Protein AF-A0ABD1AUI4-F1 (afdb_monomer)

InterPro domains:
  IPR011400 Eukaryotic translation initiation factor 3 subunit B [PTHR14068] (1-87)
  IPR013979 Translation initiation factor, beta propellor-like domain [PF08662] (1-57)

Structure (mmCIF, N/CA/C/O backbone):
data_AF-A0ABD1AUI4-F1
#
_entry.id   AF-A0ABD1AUI4-F1
#
loop_
_atom_site.group_PDB
_atom_site.id
_atom_site.type_symbol
_atom_site.label_atom_id
_atom_site.label_alt_id
_atom_site.label_comp_id
_atom_site.label_asym_id
_atom_site.label_entity_id
_atom_site.label_seq_id
_atom_site.pdbx_PDB_ins_code
_atom_site.Cartn_x
_atom_site.Cartn_y
_atom_site.Cartn_z
_atom_site.occupancy
_atom_site.B_iso_or_equiv
_atom_site.auth_seq_id
_atom_site.auth_comp_id
_atom_site.auth_asym_id
_atom_site.auth_atom_id
_atom_site.pdbx_PDB_model_num
ATOM 1 N N . MET A 1 1 ? -0.752 -20.949 2.978 1.00 46.59 1 MET A N 1
ATOM 2 C CA . MET A 1 1 ? -0.454 -19.595 2.468 1.00 46.59 1 MET A CA 1
ATOM 3 C C . MET A 1 1 ? -0.371 -19.715 0.961 1.00 46.59 1 MET A C 1
ATOM 5 O O . MET A 1 1 ? 0.410 -20.535 0.502 1.00 46.59 1 MET A O 1
ATOM 9 N N . ALA A 1 2 ? -1.225 -19.024 0.205 1.00 49.72 2 ALA A N 1
ATOM 10 C CA . ALA A 1 2 ? -1.037 -18.950 -1.241 1.00 49.72 2 ALA A CA 1
ATOM 11 C C . ALA A 1 2 ? 0.124 -17.980 -1.483 1.00 49.72 2 ALA A C 1
ATOM 13 O O . ALA A 1 2 ? -0.008 -16.793 -1.194 1.00 49.72 2 ALA A O 1
ATOM 14 N N . THR A 1 3 ? 1.270 -18.498 -1.910 1.00 56.88 3 THR A N 1
ATOM 15 C CA . THR A 1 3 ? 2.398 -17.695 -2.385 1.00 56.88 3 THR A CA 1
ATOM 16 C C . THR A 1 3 ? 2.025 -17.201 -3.773 1.00 56.88 3 THR A C 1
ATOM 18 O O . THR A 1 3 ? 1.975 -17.978 -4.724 1.00 56.88 3 THR A O 1
ATOM 21 N N . VAL A 1 4 ? 1.620 -15.939 -3.863 1.00 67.38 4 VAL A N 1
ATOM 22 C CA . VAL A 1 4 ? 1.338 -15.286 -5.137 1.00 67.38 4 VAL A CA 1
ATOM 23 C C . VAL A 1 4 ? 2.419 -14.236 -5.315 1.00 67.38 4 VAL A C 1
ATOM 25 O O . VAL A 1 4 ? 2.530 -13.321 -4.502 1.00 67.38 4 VAL A O 1
ATOM 28 N N . ASP A 1 5 ? 3.214 -14.404 -6.362 1.00 78.38 5 ASP A N 1
ATOM 29 C CA . ASP A 1 5 ? 4.434 -13.638 -6.576 1.00 78.38 5 ASP A CA 1
ATOM 30 C C . ASP A 1 5 ? 4.222 -12.548 -7.634 1.00 78.38 5 ASP A C 1
ATOM 32 O O . ASP A 1 5 ? 3.474 -12.717 -8.600 1.00 78.38 5 ASP A O 1
ATOM 36 N N . ASN A 1 6 ? 4.905 -11.419 -7.459 1.00 80.31 6 ASN A N 1
ATOM 37 C CA . ASN A 1 6 ? 5.134 -10.437 -8.513 1.00 80.31 6 ASN A CA 1
ATOM 38 C C . ASN A 1 6 ? 6.637 -10.391 -8.768 1.00 80.31 6 ASN A C 1
ATOM 40 O O . ASN A 1 6 ? 7.397 -9.727 -8.059 1.00 80.31 6 ASN A O 1
ATOM 44 N N . PHE A 1 7 ? 7.047 -11.185 -9.752 1.00 79.00 7 PHE A N 1
ATOM 45 C CA . PHE A 1 7 ? 8.420 -11.225 -10.215 1.00 79.00 7 PHE A CA 1
ATOM 46 C C . PHE A 1 7 ? 8.769 -9.891 -10.875 1.00 79.00 7 PHE A C 1
ATOM 48 O O . PHE A 1 7 ? 7.963 -9.323 -11.604 1.00 79.00 7 PHE A O 1
ATOM 55 N N . MET A 1 8 ? 9.981 -9.402 -10.616 1.00 84.44 8 MET A N 1
ATOM 56 C CA . MET A 1 8 ? 10.490 -8.138 -11.159 1.00 84.44 8 MET A CA 1
ATOM 57 C C . MET A 1 8 ? 9.781 -6.867 -10.666 1.00 84.44 8 MET A C 1
ATOM 59 O O . MET A 1 8 ? 9.895 -5.831 -11.317 1.00 84.44 8 MET A O 1
ATOM 63 N N . ALA A 1 9 ? 9.090 -6.899 -9.520 1.00 88.56 9 ALA A N 1
ATOM 64 C CA . ALA A 1 9 ? 8.562 -5.682 -8.901 1.00 88.56 9 ALA A CA 1
ATOM 65 C C . ALA A 1 9 ? 9.683 -4.645 -8.691 1.00 88.56 9 ALA A C 1
ATOM 67 O O . ALA A 1 9 ? 10.649 -4.886 -7.969 1.00 88.56 9 ALA A O 1
ATOM 68 N N . THR A 1 10 ? 9.542 -3.483 -9.325 1.00 90.81 10 THR A N 1
ATOM 69 C CA . THR A 1 10 ? 10.495 -2.367 -9.253 1.00 90.81 10 THR A CA 1
ATOM 70 C C . THR A 1 10 ? 10.076 -1.339 -8.210 1.00 90.81 10 THR A C 1
ATOM 72 O O . THR A 1 10 ? 10.905 -0.577 -7.718 1.00 90.81 10 THR A O 1
ATOM 75 N N . TYR A 1 11 ? 8.788 -1.322 -7.858 1.00 92.62 11 TYR A N 1
ATOM 76 C CA . TYR A 1 11 ? 8.217 -0.382 -6.906 1.00 92.62 11 TYR A CA 1
ATOM 77 C C . TYR A 1 11 ? 7.210 -1.057 -5.974 1.00 92.62 11 TYR A C 1
ATOM 79 O O . TYR A 1 11 ? 6.467 -1.952 -6.386 1.00 92.62 11 TYR A O 1
ATOM 87 N N . ILE A 1 12 ? 7.168 -0.598 -4.723 1.00 94.62 12 ILE A N 1
ATOM 88 C CA . ILE A 1 12 ? 6.214 -1.032 -3.702 1.00 94.62 12 ILE A CA 1
ATOM 89 C C . ILE A 1 12 ? 5.719 0.178 -2.913 1.00 94.62 12 ILE A C 1
ATOM 91 O O . ILE A 1 12 ? 6.517 0.993 -2.453 1.00 94.62 12 ILE A O 1
ATOM 95 N N . GLU A 1 13 ? 4.403 0.291 -2.739 1.00 95.31 13 GLU A N 1
ATOM 96 C CA . GLU A 1 13 ? 3.800 1.407 -2.012 1.00 95.31 13 GLU A CA 1
ATOM 97 C C . GLU A 1 13 ? 2.531 0.981 -1.277 1.00 95.31 13 GLU A C 1
ATOM 99 O O . GLU A 1 13 ? 1.640 0.332 -1.836 1.00 95.31 13 GLU A O 1
ATOM 104 N N . TRP A 1 14 ? 2.428 1.383 -0.015 1.00 95.31 14 TRP A N 1
ATOM 105 C CA . TRP A 1 14 ? 1.224 1.203 0.786 1.00 95.31 14 TRP A CA 1
ATOM 106 C C . TRP A 1 14 ? 0.204 2.287 0.482 1.00 95.31 14 TRP A C 1
ATOM 108 O O . TRP A 1 14 ? 0.550 3.456 0.322 1.00 95.31 14 TRP A O 1
ATOM 118 N N . ASP A 1 15 ? -1.071 1.909 0.456 1.00 95.81 15 ASP A N 1
ATOM 119 C CA . ASP A 1 15 ? -2.125 2.907 0.373 1.00 95.81 15 ASP A CA 1
ATOM 120 C C . ASP A 1 15 ? -2.159 3.754 1.664 1.00 95.81 15 ASP A C 1
ATOM 122 O O . ASP A 1 15 ? -1.836 3.241 2.740 1.00 95.81 15 ASP A O 1
ATOM 126 N N . PRO A 1 16 ? -2.622 5.018 1.627 1.00 93.69 16 PRO A N 1
ATOM 127 C CA . PRO A 1 16 ? -2.661 5.888 2.808 1.00 93.69 16 PRO A CA 1
ATOM 128 C C . PRO A 1 16 ? -3.486 5.352 3.991 1.00 93.69 16 PRO A C 1
ATOM 130 O O . PRO A 1 16 ? -3.459 5.921 5.081 1.00 93.69 16 PRO A O 1
ATOM 133 N N . THR A 1 17 ? -4.294 4.305 3.781 1.00 91.00 17 THR A N 1
ATOM 134 C CA . THR A 1 17 ? -5.070 3.634 4.828 1.00 91.00 17 THR A CA 1
ATOM 135 C C . THR A 1 17 ? -4.366 2.418 5.439 1.00 91.00 17 THR A C 1
ATOM 137 O O . THR A 1 17 ? -4.820 1.949 6.482 1.00 91.00 17 THR A O 1
ATOM 140 N N . GLY A 1 18 ? -3.298 1.907 4.815 1.00 92.19 18 GLY A N 1
ATOM 141 C CA . GLY A 1 18 ? -2.566 0.707 5.229 1.00 92.19 18 GLY A CA 1
ATOM 142 C C . GLY A 1 18 ? -3.331 -0.609 5.037 1.00 92.19 18 GLY A C 1
ATOM 143 O O . GLY A 1 18 ? -2.968 -1.626 5.619 1.00 92.19 18 GLY A O 1
ATOM 144 N N . ARG A 1 19 ? -4.426 -0.615 4.269 1.00 92.88 19 ARG A N 1
ATOM 145 C CA . ARG A 1 19 ? -5.258 -1.811 4.024 1.00 92.88 19 ARG A CA 1
ATOM 146 C C . ARG A 1 19 ? -4.862 -2.552 2.753 1.00 92.88 19 ARG A C 1
ATOM 148 O O . ARG A 1 19 ? -5.214 -3.727 2.604 1.00 92.88 19 ARG A O 1
ATOM 155 N N . TYR A 1 20 ? -4.162 -1.869 1.860 1.00 96.31 20 TYR A N 1
ATOM 156 C CA . TYR A 1 20 ? -3.723 -2.358 0.572 1.00 96.31 20 TYR A CA 1
ATOM 157 C C . TYR A 1 20 ? -2.257 -2.004 0.349 1.00 96.31 20 TYR A C 1
ATOM 159 O O . TYR A 1 20 ? -1.777 -0.951 0.772 1.00 96.31 20 TYR A O 1
ATOM 167 N N . VAL A 1 21 ? -1.566 -2.874 -0.371 1.00 96.19 21 VAL A N 1
ATOM 168 C CA . VAL A 1 21 ? -0.224 -2.608 -0.883 1.00 96.19 21 VAL A CA 1
ATOM 169 C C . VAL A 1 21 ? -0.251 -2.776 -2.392 1.00 96.19 21 VAL A C 1
ATOM 171 O O . VAL A 1 21 ? -0.926 -3.667 -2.908 1.00 96.19 21 VAL A O 1
ATOM 174 N N . ALA A 1 22 ? 0.429 -1.888 -3.108 1.00 96.69 22 ALA A N 1
ATOM 175 C CA . ALA A 1 22 ? 0.650 -2.007 -4.537 1.00 96.69 22 ALA A CA 1
ATOM 176 C C . ALA A 1 22 ? 2.094 -2.417 -4.794 1.00 96.69 22 ALA A C 1
ATOM 178 O O . ALA A 1 22 ? 3.013 -1.881 -4.178 1.00 96.69 22 ALA A O 1
ATOM 179 N N . THR A 1 23 ? 2.287 -3.334 -5.734 1.00 96.06 23 THR A N 1
ATOM 180 C CA . THR A 1 23 ? 3.592 -3.589 -6.343 1.00 96.06 23 THR A CA 1
ATOM 181 C C . THR A 1 23 ? 3.502 -3.287 -7.829 1.00 96.06 23 THR A C 1
ATOM 183 O O . THR A 1 23 ? 2.505 -3.610 -8.478 1.00 96.06 23 THR A O 1
ATOM 186 N N . ALA A 1 24 ? 4.528 -2.651 -8.374 1.00 95.62 24 ALA A N 1
ATOM 187 C CA . ALA A 1 24 ? 4.553 -2.175 -9.747 1.00 95.62 24 ALA A CA 1
ATOM 188 C C . ALA A 1 24 ? 5.826 -2.631 -10.462 1.00 95.62 24 ALA A C 1
ATOM 190 O O . ALA A 1 24 ? 6.885 -2.733 -9.848 1.00 95.62 24 ALA A O 1
ATOM 191 N N . VAL A 1 25 ? 5.697 -2.889 -11.760 1.00 95.25 25 VAL A N 1
ATOM 192 C CA . VAL A 1 25 ? 6.792 -3.197 -12.681 1.00 95.25 25 VAL A CA 1
ATOM 193 C C . VAL A 1 25 ? 6.807 -2.087 -13.720 1.00 95.25 25 VAL A C 1
ATOM 195 O O . VAL A 1 25 ? 5.878 -1.977 -14.522 1.00 95.25 25 VAL A O 1
ATOM 198 N N . THR A 1 26 ? 7.820 -1.229 -13.675 1.00 94.06 26 THR A N 1
ATOM 199 C CA . THR A 1 26 ? 7.887 -0.022 -14.507 1.00 94.06 26 THR A CA 1
ATOM 200 C C . THR A 1 26 ? 8.731 -0.224 -15.763 1.00 94.06 26 THR A C 1
ATOM 202 O O . THR A 1 26 ? 9.822 -0.789 -15.702 1.00 94.06 26 THR A O 1
ATOM 205 N N . SER A 1 27 ? 8.273 0.332 -16.887 1.00 93.44 27 SER A N 1
ATOM 206 C CA . SER A 1 27 ? 8.954 0.288 -18.192 1.00 93.44 27 SER A CA 1
ATOM 207 C C . SER A 1 27 ? 10.307 0.998 -18.209 1.00 93.44 27 SER A C 1
ATOM 209 O O . SER A 1 27 ? 11.103 0.797 -19.114 1.00 93.44 27 SER A O 1
ATOM 211 N N . SER A 1 28 ? 10.579 1.841 -17.211 1.00 89.50 28 SER A N 1
ATOM 212 C CA . SER A 1 28 ? 11.881 2.485 -17.028 1.00 89.50 28 SER A CA 1
ATOM 213 C C . SER A 1 28 ? 12.983 1.525 -16.574 1.00 89.50 28 SER A C 1
ATOM 215 O O . SER A 1 28 ? 14.156 1.853 -16.720 1.00 89.50 28 SER A O 1
ATOM 217 N N . VAL A 1 29 ? 12.622 0.377 -15.992 1.00 88.12 29 VAL A N 1
ATOM 218 C CA . VAL A 1 29 ? 13.572 -0.577 -15.395 1.00 88.12 29 VAL A CA 1
ATOM 219 C C . VAL A 1 29 ? 13.445 -1.969 -16.020 1.00 88.12 29 VAL A C 1
ATOM 221 O O . VAL A 1 29 ? 14.439 -2.679 -16.113 1.00 88.12 29 VAL A O 1
ATOM 224 N N . GLN A 1 30 ? 12.244 -2.367 -16.448 1.00 87.75 30 GLN A N 1
ATOM 225 C CA . GLN A 1 30 ? 11.963 -3.674 -17.049 1.00 87.75 30 GLN A CA 1
ATOM 226 C C . GLN A 1 30 ? 11.283 -3.502 -18.406 1.00 87.75 30 GLN A C 1
ATOM 228 O O . GLN A 1 30 ? 10.373 -2.690 -18.534 1.00 87.75 30 GLN A O 1
ATOM 233 N N . GLU A 1 31 ? 11.665 -4.296 -19.403 1.00 85.00 31 GLU A N 1
ATOM 234 C CA . GLU A 1 31 ? 11.129 -4.175 -20.771 1.00 85.00 31 GLU A CA 1
ATOM 235 C C . GLU A 1 31 ? 9.777 -4.877 -20.967 1.00 85.00 31 GLU A C 1
ATOM 237 O O . GLU A 1 31 ? 9.024 -4.539 -21.877 1.00 85.00 31 GLU A O 1
ATOM 242 N N . MET A 1 32 ? 9.461 -5.862 -20.122 1.00 87.00 32 MET A N 1
ATOM 243 C CA . MET A 1 32 ? 8.284 -6.721 -20.265 1.00 87.00 32 MET A CA 1
ATOM 244 C C . MET A 1 32 ? 7.469 -6.790 -18.970 1.00 87.00 32 MET A C 1
ATOM 246 O O . MET A 1 32 ? 7.929 -6.401 -17.898 1.00 87.00 32 MET A O 1
ATOM 250 N N . GLU A 1 33 ? 6.229 -7.271 -19.089 1.00 88.00 33 GLU A N 1
ATOM 251 C CA . GLU A 1 33 ? 5.284 -7.476 -17.976 1.00 88.00 33 GLU A CA 1
ATOM 252 C C . GLU A 1 33 ? 5.029 -6.234 -17.106 1.00 88.00 33 GLU A C 1
ATOM 254 O O . GLU A 1 33 ? 4.712 -6.328 -15.917 1.00 88.00 33 GLU A O 1
ATOM 259 N N . ASN A 1 34 ? 5.129 -5.048 -17.707 1.00 93.81 34 ASN A N 1
ATOM 260 C CA . ASN A 1 34 ? 4.917 -3.805 -16.987 1.00 93.81 34 ASN A CA 1
ATOM 261 C C . ASN A 1 34 ? 3.459 -3.649 -16.532 1.00 93.81 34 ASN A C 1
ATOM 263 O O . ASN A 1 34 ? 2.521 -4.113 -17.185 1.00 93.81 34 ASN A O 1
ATOM 267 N N . GLY A 1 35 ? 3.263 -2.979 -15.399 1.00 95.06 35 GLY A N 1
ATOM 268 C CA . GLY A 1 35 ? 1.950 -2.791 -14.793 1.00 95.06 35 GLY A CA 1
ATOM 269 C C . GLY A 1 35 ? 1.997 -2.793 -13.271 1.00 95.06 35 GLY A C 1
ATOM 270 O O . GLY A 1 35 ? 3.031 -2.512 -12.666 1.00 95.06 35 GLY A O 1
ATOM 271 N N . PHE A 1 36 ? 0.868 -3.106 -12.636 1.00 95.75 36 PHE A N 1
ATOM 272 C CA . PHE A 1 36 ? 0.752 -3.105 -11.180 1.00 95.75 36 PHE A CA 1
ATOM 273 C C . PHE A 1 36 ? -0.208 -4.173 -10.648 1.00 95.75 36 PHE A C 1
ATOM 275 O O . PHE A 1 36 ? -1.117 -4.657 -11.329 1.00 95.75 36 PHE A O 1
ATOM 282 N N . TYR A 1 37 ? 0.018 -4.534 -9.391 1.00 96.06 37 TYR A N 1
ATOM 283 C CA . TYR A 1 37 ? -0.706 -5.542 -8.636 1.00 96.06 37 TYR A CA 1
ATOM 284 C C . TYR A 1 37 ? -1.125 -4.897 -7.323 1.00 96.06 37 TYR A C 1
ATOM 286 O O . TYR A 1 37 ? -0.319 -4.220 -6.689 1.00 96.06 37 TYR A O 1
ATOM 294 N N . ILE A 1 38 ? -2.376 -5.093 -6.918 1.00 96.25 38 ILE A N 1
ATOM 295 C CA . ILE A 1 38 ? -2.894 -4.626 -5.634 1.00 96.25 38 ILE A CA 1
ATOM 296 C C . ILE A 1 38 ? -3.193 -5.836 -4.774 1.00 96.25 38 ILE A C 1
ATOM 298 O O . ILE A 1 38 ? -3.965 -6.723 -5.149 1.00 96.25 38 ILE A O 1
ATOM 302 N N . TRP A 1 39 ? -2.628 -5.814 -3.584 1.00 95.00 39 TRP A N 1
ATOM 303 C CA . TRP A 1 39 ? -2.759 -6.840 -2.576 1.00 95.00 39 TRP A CA 1
ATOM 304 C C . TRP A 1 39 ? -3.539 -6.280 -1.397 1.00 95.00 39 TRP A C 1
ATOM 306 O O . TRP A 1 39 ? -3.445 -5.101 -1.059 1.00 95.00 39 TRP A O 1
ATOM 316 N N . SER A 1 40 ? -4.313 -7.136 -0.751 1.00 94.25 40 SER A N 1
ATOM 317 C CA . SER A 1 40 ? -4.861 -6.837 0.570 1.00 94.25 40 SER A CA 1
ATOM 318 C C . SER A 1 40 ? -3.787 -6.968 1.652 1.00 94.25 40 SER A C 1
ATOM 320 O O . SER A 1 40 ? -2.772 -7.634 1.452 1.00 94.25 40 SER A O 1
ATOM 322 N N . LEU A 1 41 ? -4.060 -6.416 2.835 1.00 89.81 41 LEU A N 1
ATOM 323 C CA . LEU A 1 41 ? -3.193 -6.511 4.015 1.00 89.81 41 LEU A CA 1
ATOM 324 C C . LEU A 1 41 ? -2.754 -7.945 4.372 1.00 89.81 41 LEU A C 1
ATOM 326 O O . LEU A 1 41 ? -1.685 -8.129 4.941 1.00 89.81 41 LEU A O 1
ATOM 330 N N . ASN A 1 42 ? -3.555 -8.968 4.055 1.00 89.56 42 ASN A N 1
ATOM 331 C CA . ASN A 1 42 ? -3.214 -10.366 4.343 1.00 89.56 42 ASN A CA 1
ATOM 332 C C . ASN A 1 42 ? -2.483 -11.084 3.190 1.00 89.56 42 ASN A C 1
ATOM 334 O O . ASN A 1 42 ? -2.344 -12.305 3.226 1.00 89.56 42 ASN A O 1
ATOM 338 N N . GLY A 1 43 ? -2.056 -10.347 2.160 1.00 88.38 43 GLY A N 1
ATOM 339 C CA . GLY A 1 43 ? -1.335 -10.880 1.005 1.00 88.38 43 GLY A CA 1
ATOM 340 C C . GLY A 1 43 ? -2.222 -11.453 -0.104 1.00 88.38 43 GLY A C 1
ATOM 341 O O . GLY A 1 43 ? -1.704 -11.899 -1.122 1.00 88.38 43 GLY A O 1
ATOM 342 N N . LYS A 1 44 ? -3.559 -11.432 0.021 1.00 91.69 44 LYS A N 1
ATOM 343 C CA . LYS A 1 44 ? -4.432 -11.843 -1.092 1.00 91.69 44 LYS A CA 1
ATOM 344 C C . LYS A 1 44 ? -4.328 -10.840 -2.243 1.00 91.69 44 LYS A C 1
ATOM 346 O O . LYS A 1 44 ? -4.612 -9.659 -2.033 1.00 91.69 44 LYS A O 1
ATOM 351 N N . LEU A 1 45 ? -4.007 -11.322 -3.446 1.00 93.44 45 LEU A N 1
ATOM 352 C CA . LEU A 1 45 ? -4.098 -10.548 -4.685 1.00 93.44 45 LEU A CA 1
ATOM 353 C C . LEU A 1 45 ? -5.557 -10.146 -4.936 1.00 93.44 45 LEU A C 1
ATOM 355 O O . LEU A 1 45 ? -6.441 -11.000 -5.018 1.00 93.44 45 LEU A O 1
ATOM 359 N N . LEU A 1 46 ? -5.807 -8.844 -5.026 1.00 94.06 46 LEU A N 1
ATOM 360 C CA . LEU A 1 46 ? -7.130 -8.278 -5.290 1.00 94.06 46 LEU A CA 1
ATOM 361 C C . LEU A 1 46 ? -7.274 -7.833 -6.739 1.00 94.06 46 LEU A C 1
ATOM 363 O O . LEU A 1 46 ? -8.352 -7.954 -7.314 1.00 94.06 46 LEU A O 1
ATOM 367 N N . TYR A 1 47 ? -6.201 -7.293 -7.311 1.00 94.44 47 TYR A N 1
ATOM 368 C CA . TYR A 1 47 ? -6.231 -6.716 -8.643 1.00 94.44 47 TYR A CA 1
ATOM 369 C C . TYR A 1 47 ? -4.876 -6.862 -9.327 1.00 94.44 47 TYR A C 1
ATOM 371 O O . TYR A 1 47 ? -3.838 -6.720 -8.685 1.00 94.44 47 TYR A O 1
ATOM 379 N N . ARG A 1 48 ? -4.890 -7.115 -10.634 1.00 94.19 48 ARG A N 1
ATOM 380 C CA . ARG A 1 48 ? -3.702 -7.167 -11.488 1.00 94.19 48 ARG A CA 1
ATOM 381 C C . ARG A 1 48 ? -4.031 -6.460 -12.790 1.00 94.19 48 ARG A C 1
ATOM 383 O O . ARG A 1 48 ? -5.052 -6.746 -13.409 1.00 94.19 48 ARG A O 1
ATOM 390 N N . THR A 1 49 ? -3.170 -5.550 -13.220 1.00 94.88 49 THR A N 1
ATOM 391 C CA . THR A 1 49 ? -3.275 -4.922 -14.537 1.00 94.88 49 THR A CA 1
ATOM 392 C C . THR A 1 49 ? -1.900 -4.807 -15.146 1.00 94.88 49 THR A C 1
ATOM 394 O O . THR A 1 49 ? -1.012 -4.178 -14.575 1.00 94.88 49 THR A O 1
ATOM 397 N N . LEU A 1 50 ? -1.759 -5.414 -16.318 1.00 94.19 50 LEU A N 1
ATOM 398 C CA . LEU A 1 50 ? -0.615 -5.205 -17.186 1.00 94.19 50 LEU A CA 1
ATOM 399 C C . LEU A 1 50 ? -0.905 -4.006 -18.083 1.00 94.19 50 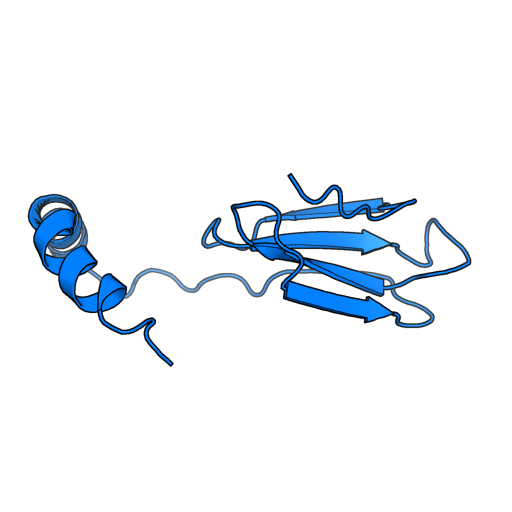LEU A C 1
ATOM 401 O O . LEU A 1 50 ? -2.033 -3.823 -18.545 1.00 94.19 50 LEU A O 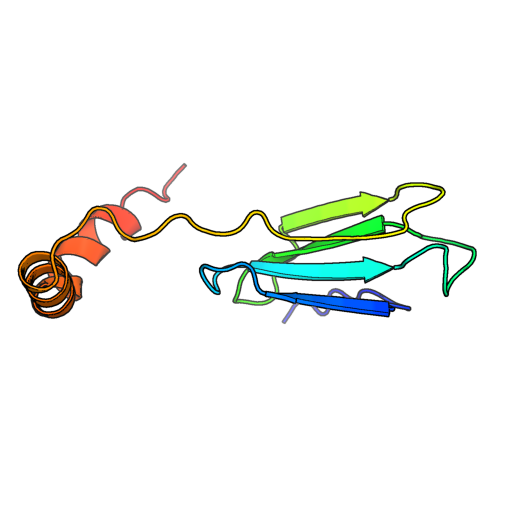1
ATOM 405 N N . LYS A 1 51 ? 0.105 -3.172 -18.287 1.00 92.31 51 LYS A N 1
ATOM 406 C CA . LYS A 1 51 ? 0.023 -1.980 -19.116 1.00 92.31 51 LYS A CA 1
ATOM 407 C C . LYS A 1 51 ? 1.373 -1.745 -19.773 1.00 92.31 51 LYS A C 1
ATOM 409 O O . LYS A 1 51 ? 2.379 -1.604 -19.086 1.00 92.31 51 LYS A O 1
ATOM 414 N N . GLU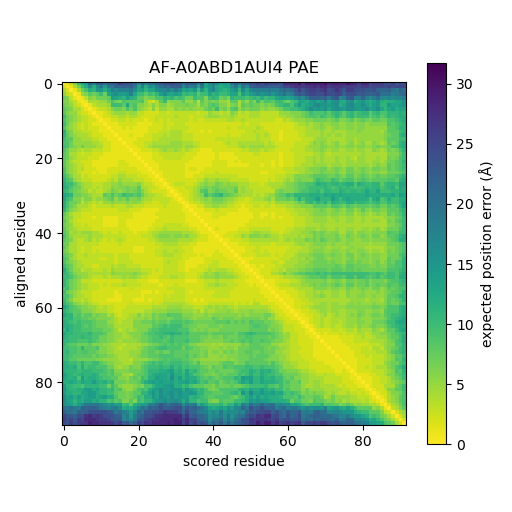 A 1 52 ? 1.374 -1.678 -21.098 1.00 90.38 52 GLU A N 1
ATOM 415 C CA . GLU A 1 52 ? 2.551 -1.272 -21.862 1.00 90.38 52 GLU A CA 1
ATOM 416 C C . GLU A 1 52 ? 2.942 0.166 -21.512 1.00 90.38 52 GLU A C 1
ATOM 418 O O . GLU A 1 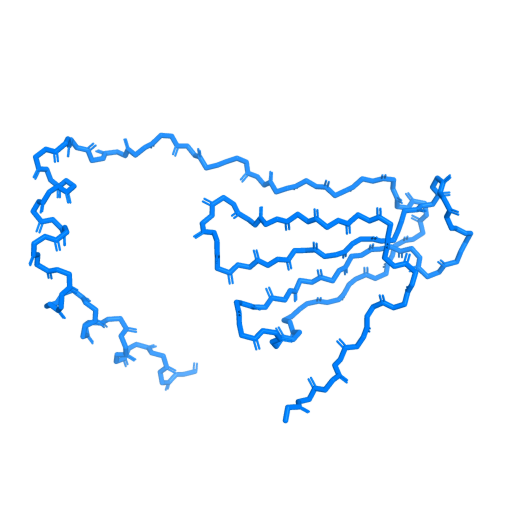52 ? 2.073 1.001 -21.240 1.00 90.38 52 GLU A O 1
ATOM 423 N N . GLN A 1 53 ? 4.247 0.452 -21.518 1.00 90.50 53 GLN A N 1
ATOM 424 C CA . GLN A 1 53 ? 4.778 1.783 -21.204 1.00 90.50 53 GLN A CA 1
ATOM 425 C C . GLN A 1 53 ? 4.244 2.319 -19.859 1.00 90.50 53 GLN A C 1
ATOM 427 O O . GLN A 1 53 ? 3.780 3.455 -19.732 1.00 90.50 53 GLN A O 1
ATOM 432 N N . PHE A 1 54 ? 4.252 1.469 -18.832 1.00 94.06 54 PHE A N 1
ATOM 433 C CA . PHE A 1 54 ? 3.836 1.825 -17.483 1.00 94.06 54 PHE A CA 1
ATOM 434 C C . PHE A 1 54 ? 5.006 2.436 -16.710 1.00 94.06 54 P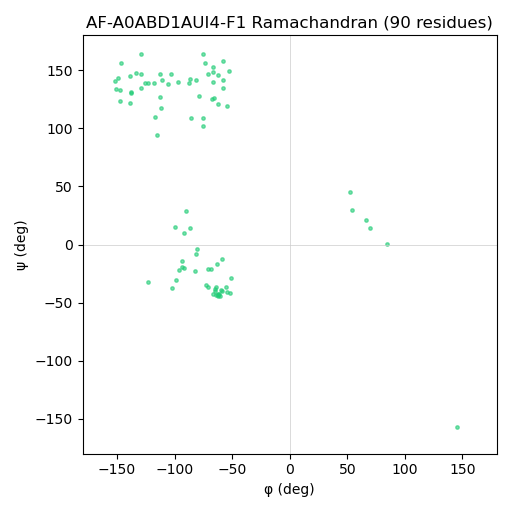HE A C 1
ATOM 436 O O . PHE A 1 54 ? 5.943 1.742 -16.333 1.00 94.06 54 PHE A O 1
ATOM 443 N N . PHE A 1 55 ? 4.956 3.740 -16.448 1.00 93.62 55 PHE A N 1
ATOM 444 C CA . PHE A 1 55 ? 6.084 4.455 -15.837 1.00 93.62 55 PHE A CA 1
ATOM 445 C C . PHE A 1 55 ? 5.950 4.683 -14.334 1.00 93.62 55 PHE A C 1
ATOM 447 O O . PHE A 1 55 ? 6.962 4.749 -13.643 1.00 93.62 55 PHE A O 1
ATOM 454 N N . GLN A 1 56 ? 4.726 4.823 -13.823 1.00 93.81 56 GLN A N 1
ATOM 455 C CA . GLN A 1 56 ? 4.511 5.225 -12.439 1.00 93.81 56 GLN A CA 1
ATOM 456 C C . GLN A 1 56 ? 3.202 4.675 -11.878 1.00 93.81 56 GLN A C 1
ATOM 458 O O . GLN A 1 56 ? 2.159 4.690 -12.535 1.00 93.81 56 GLN A O 1
ATOM 463 N N . PHE A 1 57 ? 3.275 4.264 -10.616 1.00 94.88 57 PH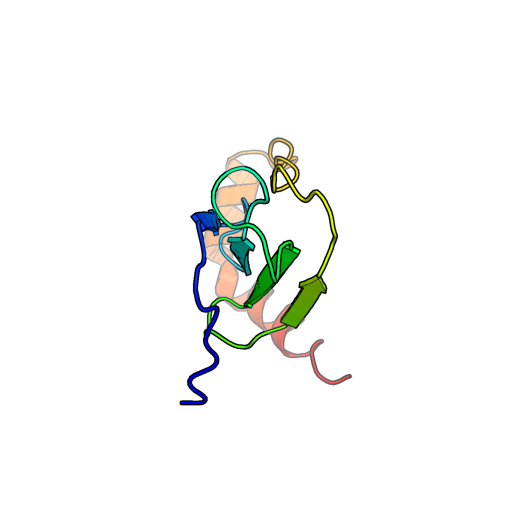E A N 1
ATOM 464 C CA . PHE A 1 57 ? 2.133 4.055 -9.742 1.00 94.88 57 PHE A CA 1
ATOM 465 C C . PHE A 1 57 ? 2.141 5.132 -8.651 1.00 94.88 57 PHE A C 1
ATOM 467 O O . PHE A 1 57 ? 3.211 5.488 -8.164 1.00 94.88 57 PHE A O 1
ATOM 474 N N . ALA A 1 58 ? 0.970 5.640 -8.272 1.00 95.88 58 ALA A N 1
ATOM 475 C CA . ALA A 1 58 ? 0.818 6.461 -7.077 1.00 95.88 58 ALA A CA 1
ATOM 476 C C . ALA A 1 58 ? -0.589 6.287 -6.509 1.00 95.88 58 ALA A 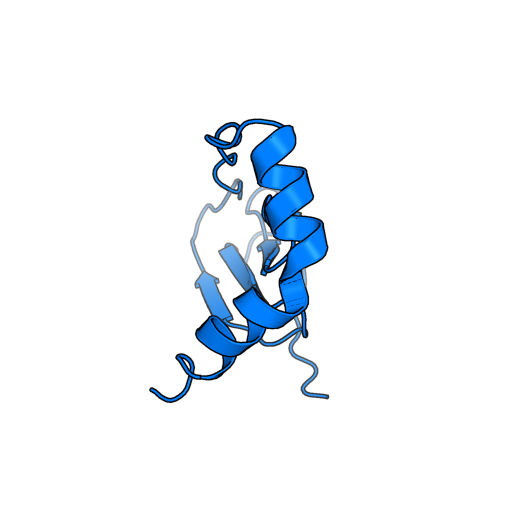C 1
ATOM 478 O O . ALA A 1 58 ? -1.585 6.352 -7.242 1.00 95.88 58 ALA A O 1
ATOM 479 N N . TRP A 1 59 ? -0.683 6.101 -5.196 1.00 95.88 59 TRP A N 1
ATOM 480 C CA . TRP A 1 59 ? -1.972 6.139 -4.520 1.00 95.88 59 TRP A CA 1
ATOM 481 C C . TRP A 1 59 ? -2.523 7.562 -4.476 1.00 95.88 59 TRP A C 1
ATOM 483 O O . TRP A 1 59 ? -1.792 8.542 -4.329 1.00 95.88 59 TRP A O 1
ATOM 493 N N . ARG A 1 60 ? -3.851 7.692 -4.545 1.00 95.50 60 ARG A N 1
ATOM 494 C CA . ARG A 1 60 ? -4.482 8.990 -4.307 1.00 95.50 60 ARG A CA 1
ATOM 495 C C . ARG A 1 60 ? -4.255 9.391 -2.841 1.00 95.50 60 ARG A C 1
ATOM 497 O O . ARG A 1 60 ? -4.649 8.614 -1.967 1.00 95.50 60 ARG A O 1
ATOM 504 N N . PRO A 1 61 ? -3.697 10.581 -2.551 1.00 93.19 61 PRO A N 1
ATOM 505 C CA . PRO A 1 61 ? -3.543 11.044 -1.178 1.00 93.19 61 PRO A CA 1
ATOM 506 C C . PRO A 1 61 ? -4.895 11.099 -0.469 1.00 93.19 61 PRO A C 1
ATOM 508 O O . PRO A 1 61 ? -5.910 11.480 -1.063 1.00 93.19 61 PRO A O 1
ATOM 511 N N . ARG A 1 62 ? -4.922 10.719 0.810 1.00 91.75 62 ARG A N 1
ATOM 512 C CA . ARG A 1 62 ? -6.136 10.827 1.618 1.00 91.75 62 ARG A CA 1
ATOM 513 C C . ARG A 1 62 ? -6.297 12.288 2.071 1.00 91.75 62 ARG A C 1
ATOM 515 O O . ARG A 1 62 ? -5.357 12.822 2.656 1.00 91.75 62 ARG A O 1
ATOM 522 N N . PRO A 1 63 ? -7.459 12.927 1.845 1.00 90.81 63 PRO A N 1
ATOM 523 C CA . PRO A 1 63 ? -7.747 14.238 2.415 1.00 90.81 63 PRO A CA 1
ATOM 524 C C . PRO A 1 63 ? -7.655 14.226 3.949 1.00 90.81 63 PRO A C 1
ATOM 526 O O . PRO A 1 63 ? -7.829 13.161 4.554 1.00 90.81 63 PRO A O 1
ATOM 529 N N . PRO A 1 64 ? -7.440 15.392 4.584 1.00 90.06 64 PRO A N 1
ATOM 530 C CA . PRO A 1 64 ? -7.507 15.519 6.033 1.00 90.06 64 PRO A CA 1
ATOM 531 C C . PRO A 1 64 ? -8.821 14.974 6.599 1.00 90.06 64 PRO A C 1
ATOM 533 O O . PRO A 1 64 ? -9.867 15.012 5.942 1.00 90.06 64 PRO A O 1
ATOM 536 N N . SER A 1 65 ? -8.756 14.465 7.827 1.00 88.31 65 SER A N 1
ATOM 537 C CA . SER A 1 65 ? -9.936 13.991 8.545 1.00 88.31 65 SER A CA 1
ATOM 538 C C . SER A 1 65 ? -10.961 15.116 8.677 1.00 88.31 65 SER A C 1
ATOM 540 O O . SER A 1 65 ? -10.623 16.246 9.018 1.00 88.31 65 SER A O 1
ATOM 542 N N . LEU A 1 66 ? -12.229 14.799 8.411 1.00 91.38 66 LEU A N 1
ATOM 543 C CA . LEU A 1 66 ? -13.347 15.712 8.675 1.00 91.38 66 LEU A CA 1
ATOM 544 C C . LEU A 1 66 ? -13.769 15.688 10.155 1.00 91.38 66 LEU A C 1
ATOM 546 O O . LEU A 1 66 ? -14.702 16.390 10.546 1.00 91.38 66 LEU A O 1
ATOM 550 N N . LEU A 1 67 ? -13.151 14.823 10.963 1.00 92.31 67 LEU A N 1
ATOM 551 C CA . LEU A 1 67 ? -13.444 14.691 12.381 1.00 92.31 67 LEU A CA 1
ATOM 552 C C . LEU A 1 67 ? -12.604 15.686 13.179 1.00 92.31 67 LEU A C 1
ATOM 554 O O . LEU A 1 67 ? -11.444 15.933 12.871 1.00 92.31 67 LEU A O 1
ATOM 558 N N . SER A 1 68 ? -13.204 16.246 14.228 1.00 94.62 68 SER A N 1
ATOM 559 C CA . SER A 1 68 ? -12.445 16.934 15.267 1.00 94.62 68 SER A CA 1
ATOM 560 C C . SER A 1 68 ? -11.713 15.914 16.138 1.00 94.62 68 SER A C 1
ATOM 562 O O . SER A 1 68 ? -12.180 14.784 16.287 1.00 94.62 68 SER A O 1
ATOM 564 N N . GLU A 1 69 ? -10.632 16.333 16.793 1.00 93.44 69 GLU A N 1
ATOM 565 C CA . GLU A 1 69 ? -9.833 15.479 17.689 1.00 93.44 69 GLU A CA 1
ATOM 566 C C . GLU A 1 69 ? -10.694 14.763 18.744 1.00 93.44 69 GLU A C 1
ATOM 568 O O . GLU A 1 69 ? -10.576 13.557 18.948 1.00 93.44 69 GLU A O 1
ATOM 573 N N . GLN A 1 70 ? -11.665 15.469 19.335 1.00 94.25 70 GLN A N 1
ATOM 574 C CA . GLN A 1 70 ? -12.606 14.892 20.305 1.00 94.25 70 GLN A CA 1
ATOM 575 C C . GLN A 1 70 ? -13.413 13.719 19.727 1.00 94.25 70 GLN A C 1
ATOM 577 O O . GLN A 1 70 ? -13.635 12.716 20.405 1.00 94.25 70 GLN A O 1
ATOM 582 N N . LYS A 1 71 ? -13.850 13.830 18.465 1.00 92.81 71 LYS A N 1
ATOM 583 C CA . LYS A 1 71 ? -14.588 12.759 17.783 1.00 92.81 71 LYS A CA 1
ATOM 584 C C . LYS A 1 71 ? -13.670 11.597 17.426 1.00 92.81 71 LYS A C 1
ATOM 586 O O . LYS A 1 71 ? -14.103 10.450 17.483 1.00 92.81 71 LYS A O 1
ATOM 591 N N . GLU A 1 72 ? -12.418 11.868 17.071 1.00 92.19 72 GLU A N 1
ATOM 592 C CA . GLU A 1 72 ? -11.430 10.817 16.816 1.00 92.19 72 GLU A CA 1
ATOM 593 C C . GLU A 1 72 ? -11.141 10.005 18.084 1.00 92.19 72 GLU A C 1
ATOM 595 O O . GLU A 1 72 ? -11.168 8.772 18.041 1.00 92.19 72 GLU A O 1
ATOM 600 N N . GLU A 1 73 ? -10.982 10.667 19.234 1.00 93.62 73 GLU A N 1
ATOM 601 C CA . GLU A 1 73 ? -10.842 9.990 20.525 1.00 93.62 73 GLU A CA 1
ATOM 602 C C . GLU A 1 73 ? -12.078 9.166 20.898 1.00 93.62 73 GLU A C 1
ATOM 604 O 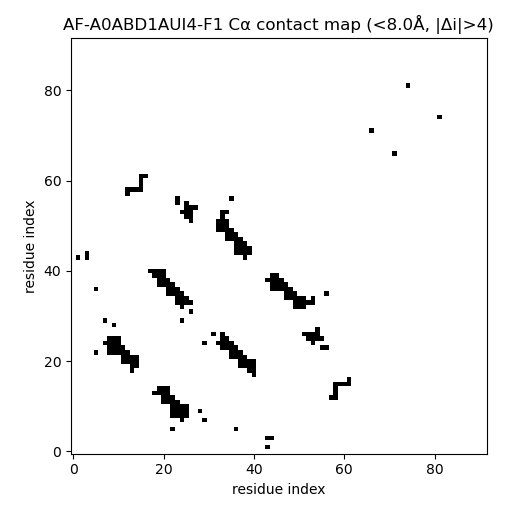O . GLU A 1 73 ? -11.956 8.041 21.391 1.00 93.62 73 GLU A O 1
ATOM 609 N N . GLU A 1 74 ? -13.279 9.703 20.675 1.00 93.94 74 GLU A N 1
ATOM 610 C CA . GLU A 1 74 ? -14.524 8.982 20.939 1.00 93.94 74 GLU A CA 1
ATOM 611 C C . GLU A 1 74 ? -14.624 7.712 20.080 1.00 93.94 74 GLU A C 1
ATOM 613 O O . GLU A 1 74 ? -14.995 6.643 20.581 1.00 93.94 74 GLU A O 1
ATOM 618 N N . VAL A 1 75 ? -14.260 7.806 18.796 1.00 91.44 75 VAL A N 1
ATOM 619 C CA . VAL A 1 75 ? -14.211 6.659 17.881 1.00 91.44 75 VAL A CA 1
ATOM 620 C C . VAL A 1 75 ? -13.184 5.633 18.352 1.00 91.44 75 VAL A C 1
ATOM 622 O O . VAL A 1 75 ? -13.497 4.442 18.372 1.00 91.44 75 VAL A O 1
ATOM 625 N N . ALA A 1 76 ? -12.000 6.071 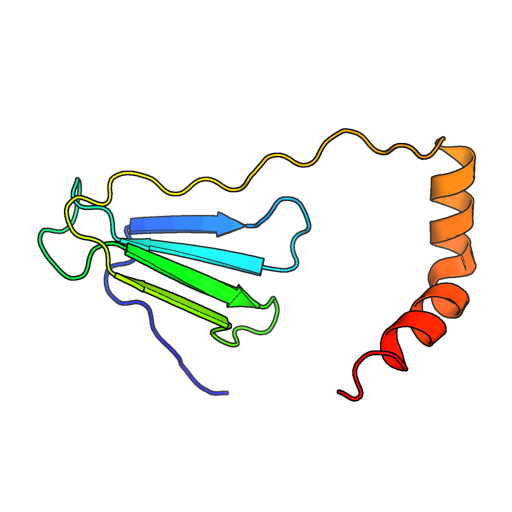18.785 1.00 90.44 76 ALA A N 1
ATOM 626 C CA . ALA A 1 76 ? -10.963 5.184 19.304 1.00 90.44 76 ALA A CA 1
ATOM 627 C C . ALA A 1 76 ? -11.422 4.437 20.571 1.00 90.44 76 ALA A C 1
ATOM 629 O O . ALA A 1 76 ? -11.267 3.217 20.658 1.00 90.44 76 ALA A O 1
ATOM 630 N N . LYS A 1 77 ? -12.065 5.134 21.521 1.00 94.69 77 LYS A N 1
ATOM 631 C CA . LYS A 1 77 ? -12.600 4.536 22.762 1.00 94.69 77 LYS A CA 1
ATOM 632 C C . LYS A 1 77 ? -13.713 3.522 22.484 1.00 94.69 77 LYS A C 1
ATOM 634 O O . LYS A 1 77 ? -13.785 2.483 23.135 1.00 94.69 77 LYS A O 1
ATOM 639 N N . ASN A 1 78 ? -14.553 3.789 21.485 1.00 93.00 78 ASN A N 1
ATOM 640 C CA . ASN A 1 78 ? -15.715 2.963 21.148 1.00 93.00 78 ASN A CA 1
ATOM 641 C C . ASN A 1 78 ? -15.479 2.007 19.963 1.00 93.00 78 ASN A C 1
ATOM 643 O O . ASN A 1 78 ? -16.435 1.449 19.415 1.00 93.00 78 ASN A O 1
ATOM 647 N N . LEU A 1 79 ? -14.222 1.779 19.566 1.00 89.00 79 LEU A N 1
ATOM 648 C CA . LEU A 1 79 ? -13.876 1.051 18.343 1.00 89.00 79 LEU A CA 1
ATOM 649 C C . LEU A 1 79 ? -14.497 -0.354 18.271 1.00 89.00 79 LEU A C 1
ATOM 651 O O . LEU A 1 79 ? -14.937 -0.766 17.200 1.00 89.00 79 LEU A O 1
ATOM 655 N N . LYS A 1 80 ? -14.594 -1.067 19.404 1.00 86.81 80 LYS A N 1
ATOM 656 C CA . LYS A 1 80 ? -15.224 -2.401 19.481 1.00 86.81 80 LYS A CA 1
ATOM 657 C C . LYS A 1 80 ? -16.699 -2.379 19.067 1.00 86.81 80 LYS A C 1
ATOM 659 O O . LYS A 1 80 ? -17.127 -3.207 18.275 1.00 86.81 80 LYS A O 1
ATOM 664 N N . LYS A 1 81 ? -17.459 -1.388 19.539 1.00 88.62 81 LYS A N 1
ATOM 665 C CA . LYS A 1 81 ? -18.873 -1.220 19.174 1.00 88.62 81 LYS A CA 1
ATOM 666 C C . LYS A 1 81 ? -19.025 -0.898 17.686 1.00 88.62 81 LYS A C 1
ATOM 668 O O . LYS A 1 81 ? -19.935 -1.387 17.022 1.00 88.62 81 LYS A O 1
ATOM 673 N N . TYR A 1 82 ? -18.131 -0.069 17.147 1.00 84.81 82 TYR A N 1
ATOM 674 C CA . TYR A 1 82 ? -18.157 0.282 15.729 1.00 84.81 82 TYR A CA 1
ATOM 675 C C . TYR A 1 82 ? -17.738 -0.882 14.824 1.00 84.81 82 TYR A C 1
ATOM 677 O O . TYR A 1 82 ? -18.322 -1.044 13.752 1.00 84.81 82 TYR A O 1
ATOM 685 N N . SER A 1 83 ? -16.767 -1.706 15.229 1.00 84.12 83 SER A N 1
ATOM 686 C CA . SER A 1 83 ? -16.261 -2.805 14.400 1.00 84.12 83 SER A CA 1
ATOM 687 C C . SER A 1 83 ? -17.322 -3.880 14.142 1.00 84.12 83 SER A C 1
ATOM 689 O O . SER A 1 83 ? -17.445 -4.341 13.006 1.00 84.12 83 SER A O 1
ATOM 691 N N . GLU A 1 84 ? -18.162 -4.199 15.132 1.00 85.88 84 GLU A N 1
ATOM 692 C CA . GLU A 1 84 ? -19.277 -5.153 15.006 1.00 85.88 84 GLU A CA 1
ATOM 693 C C . GLU A 1 84 ? -20.221 -4.809 13.843 1.00 85.88 84 GLU A C 1
ATOM 695 O O . GLU A 1 84 ? -20.616 -5.683 13.064 1.00 85.88 84 GLU A O 1
ATOM 700 N N . LYS A 1 85 ? -20.521 -3.516 13.654 1.00 83.31 85 LYS A N 1
ATOM 701 C CA . LYS A 1 85 ? -21.373 -3.031 12.557 1.00 83.31 85 LYS A CA 1
ATOM 702 C C . LYS A 1 85 ? -20.806 -3.386 11.178 1.00 83.31 85 LYS A C 1
ATOM 704 O O . LYS A 1 85 ? -21.571 -3.728 10.277 1.00 83.31 85 LYS A O 1
ATOM 709 N N . TYR A 1 86 ? -19.486 -3.307 11.004 1.00 77.44 86 TYR A N 1
ATOM 710 C CA . TYR A 1 86 ? -18.820 -3.497 9.709 1.00 77.44 86 TYR A CA 1
ATOM 711 C C . TYR A 1 86 ? -18.375 -4.938 9.448 1.00 77.44 86 TYR A C 1
ATOM 713 O O . TYR A 1 86 ? -18.196 -5.311 8.290 1.00 77.44 86 TYR A O 1
ATOM 721 N N . VAL A 1 87 ? -18.236 -5.768 10.488 1.00 73.19 87 VAL A N 1
ATOM 722 C CA . VAL A 1 87 ? -18.015 -7.215 10.328 1.00 73.19 87 VAL A CA 1
ATOM 723 C C . VAL A 1 87 ? -19.252 -7.873 9.712 1.00 73.19 87 VAL A C 1
ATOM 725 O O . VAL A 1 87 ? -19.132 -8.645 8.763 1.00 73.19 87 VAL A O 1
ATOM 728 N N . ARG A 1 88 ? -20.452 -7.497 10.173 1.00 58.91 88 ARG A N 1
ATOM 729 C CA . ARG A 1 88 ? -21.724 -8.077 9.709 1.00 58.91 88 ARG A CA 1
ATOM 730 C C . ARG A 1 88 ? -22.082 -7.733 8.254 1.00 58.91 88 ARG A C 1
ATOM 732 O O . ARG A 1 88 ? -22.862 -8.444 7.634 1.00 58.91 88 ARG A O 1
ATOM 739 N N . GLY A 1 89 ? -21.512 -6.664 7.694 1.00 55.69 89 GLY A N 1
ATOM 740 C CA . GLY A 1 89 ? -21.781 -6.217 6.321 1.00 55.69 89 GLY A CA 1
ATOM 741 C C . GLY A 1 89 ? -21.014 -6.958 5.218 1.00 55.69 89 GLY A C 1
ATOM 742 O O . GLY A 1 89 ? -21.304 -6.732 4.050 1.00 55.69 89 GLY A O 1
ATOM 743 N N . ARG A 1 90 ? -20.050 -7.831 5.551 1.00 53.59 90 ARG A N 1
ATOM 744 C CA . ARG A 1 90 ? -19.197 -8.539 4.567 1.00 53.59 90 ARG A CA 1
ATOM 745 C C . ARG A 1 90 ? -19.789 -9.856 4.031 1.00 53.59 90 ARG A C 1
ATOM 747 O O . ARG A 1 90 ? -19.059 -10.655 3.460 1.00 53.59 90 ARG A O 1
ATOM 754 N N . GLY A 1 91 ? -21.082 -10.102 4.246 1.00 47.16 91 GLY A N 1
ATOM 755 C CA . GLY A 1 91 ? -21.786 -11.328 3.840 1.00 47.16 91 GLY A CA 1
ATOM 756 C C . GLY A 1 91 ? -22.424 -11.288 2.445 1.00 47.16 91 GLY A C 1
ATOM 757 O O . GLY A 1 91 ? -23.456 -11.926 2.252 1.00 47.16 91 GLY A O 1
ATOM 758 N N . ARG A 1 92 ? -21.877 -10.511 1.505 1.00 38.09 92 ARG A N 1
ATOM 759 C CA . ARG A 1 92 ? -22.261 -10.533 0.086 1.00 38.09 92 ARG A CA 1
ATOM 760 C C . ARG A 1 92 ? -21.018 -10.573 -0.782 1.00 38.09 92 ARG A C 1
ATOM 762 O O . ARG A 1 92 ? -20.117 -9.749 -0.510 1.00 38.09 92 ARG A O 1
#

Solvent-accessible surface area (backbone atoms only — not comparable to full-atom values): 5785 Å² total; per-residue (Å²): 131,85,88,80,80,72,84,77,56,73,42,76,49,66,36,89,81,66,55,35,37,37,39,27,22,29,45,88,82,37,93,65,86,16,24,41,35,35,24,37,72,88,63,50,78,73,45,76,46,77,35,84,85,24,73,81,86,80,73,77,80,72,74,80,76,92,63,54,70,70,54,51,52,51,47,63,75,43,39,70,70,55,48,57,64,60,61,70,67,67,83,118

Nearest PDB structures (foldseek):
  9bln-assembly1_U  TM=8.548E-01  e=3.258E-08  Homo sapiens
  8oz0-assembly1_I  TM=7.534E-01  e=3.175E-07  Homo sapiens
  5a5u-assembly1_B  TM=8.211E-01  e=4.816E-06  Oryctolagus cuniculus
  4uer-assembly1_b  TM=9.479E-01  e=3.128E-04  Lachancea kluyveri
  6zu9-assembly1_p  TM=8.112E-01  e=6.043E-05  Saccharomyces cerevisiae S288C

Secondary structure (DSSP, 8-state):
------TT--EEEE-TTSSEEEEEE-TTT-SSS-EEEEEETTS-EEEEEE-TT-----PPPPPPPSS-HHHHHHHHHTHHHHHHHHHGGG--

Sequence (92 aa):
MATVDNFMATYIEWDPTGRYVATAVTSSVQEMENGFYIWSLNGKLLYRTLKEQFFQFAWRPRPPSLLSEQKEEEVAKNLKKYSEKYVRGRGR

pLDDT: mean 87.51, std 12.59, range [38.09, 96.69]

Radius of gyration: 17.58 Å; Cα contacts (8 Å, |Δi|>4): 121; chains: 1; bounding box: 36×36×45 Å

Organism: NCBI:txid228776

Foldseek 3Di:
DPPDDDPQFPDKDAAPVNQKIKTFHACVRDVDQGFMWIAGNVGHTDDTDGDHRHHDDDHDDDDDDPDDPVVVVVCVVCVVVVVVVVVVPPPD

Mean predicted aligned error: 6.69 Å